Protein AF-A0A2N7HSM2-F1 (afdb_monomer)

Mean predicted aligned error: 4.85 Å

Radius of gyration: 16.29 Å; Cα contacts (8 Å, |Δi|>4): 97; chains: 1; bounding box: 34×19×50 Å

Foldseek 3Di:
DKDKFAQQPVVVQVVVVVVVCVVVDDDPPDWDKDKTFRIWMWDWDDDPVDIDTPDTGTDIDTPGTD

Solvent-accessible surface area (backbone atoms only — not comparable to full-atom values): 4033 Å² total; per-residue (Å²): 92,80,46,82,47,71,71,55,58,49,68,60,46,53,55,51,46,55,58,49,50,72,74,60,65,84,50,94,98,55,87,45,75,42,70,49,55,37,30,30,42,36,36,36,44,80,55,101,85,50,77,44,80,77,45,79,44,70,51,70,42,79,70,47,75,105

Sequence (66 aa):
FKVDIENIDRRKCETSLDTVLAKFPIEEGYQRHVLASDSETRYLKSTDQSIEVLAAIPIFRSLGER

Nearest PDB structures (foldseek):
  3t0p-assembly1_B  TM=3.542E-01  e=7.554E+00  Agathobacter rectalis ATCC 33656
  4qju-assembly1_B  TM=2.583E-01  e=3.998E+00  Staphylococcus aureus subsp. aureus Mu50

Structure (mmCIF, N/CA/C/O backbone):
data_AF-A0A2N7HSM2-F1
#
_entry.id   AF-A0A2N7HSM2-F1
#
loop_
_atom_site.group_PDB
_atom_site.id
_atom_site.type_symbol
_atom_site.label_atom_id
_atom_site.label_alt_id
_atom_site.label_comp_id
_atom_site.label_asym_id
_atom_site.label_entity_id
_atom_site.label_seq_id
_atom_site.pdbx_PDB_ins_code
_atom_site.Cartn_x
_atom_site.Cartn_y
_atom_site.Cartn_z
_atom_site.occupancy
_atom_site.B_iso_or_equiv
_atom_site.auth_seq_id
_atom_site.auth_comp_id
_atom_site.auth_asym_id
_atom_site.auth_atom_id
_atom_site.pd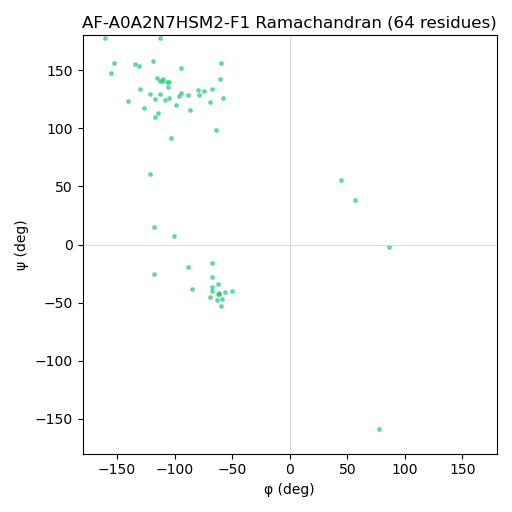bx_PDB_model_num
ATOM 1 N N . PHE A 1 1 ? -16.707 -1.902 12.511 1.00 93.19 1 PHE A N 1
ATOM 2 C CA . PHE A 1 1 ? -17.167 -1.016 11.421 1.00 93.19 1 PHE A CA 1
ATOM 3 C C . PHE A 1 1 ? -15.991 -0.677 10.506 1.00 93.19 1 PHE A C 1
ATOM 5 O O . PHE A 1 1 ? -14.854 -0.926 10.893 1.00 93.19 1 PHE A O 1
ATOM 12 N N . LYS A 1 2 ? -16.254 -0.191 9.286 1.00 95.62 2 LYS A N 1
ATOM 13 C CA . LYS A 1 2 ? -15.240 0.112 8.260 1.00 95.62 2 LYS A CA 1
ATOM 14 C C . LYS A 1 2 ? -15.067 1.629 8.126 1.00 95.62 2 LYS A C 1
ATOM 16 O O . LYS A 1 2 ? -16.067 2.339 8.154 1.00 95.62 2 LYS A O 1
ATOM 21 N N . VAL A 1 3 ? -13.831 2.096 7.957 1.00 96.00 3 VAL A N 1
ATOM 22 C CA . VAL A 1 3 ? -13.509 3.495 7.641 1.00 96.00 3 VAL A CA 1
ATOM 23 C C . VAL A 1 3 ? -12.561 3.539 6.445 1.00 96.00 3 VAL A C 1
ATOM 25 O O . VAL A 1 3 ? -11.592 2.781 6.410 1.00 96.00 3 VAL A O 1
ATOM 28 N N . ASP A 1 4 ? -12.843 4.416 5.484 1.00 95.81 4 ASP A N 1
ATOM 29 C CA . ASP A 1 4 ? -11.943 4.718 4.369 1.00 95.81 4 ASP A CA 1
ATOM 30 C C . ASP A 1 4 ? -11.098 5.946 4.721 1.00 95.81 4 ASP A C 1
ATOM 32 O O . ASP A 1 4 ? -11.614 6.953 5.210 1.00 95.81 4 ASP A O 1
ATOM 36 N N . ILE A 1 5 ? -9.787 5.828 4.532 1.00 92.44 5 ILE A N 1
ATOM 37 C CA . ILE A 1 5 ? -8.803 6.860 4.852 1.00 92.44 5 ILE A CA 1
ATOM 38 C C . ILE A 1 5 ? -8.059 7.210 3.567 1.00 92.44 5 ILE A C 1
ATOM 40 O O . ILE A 1 5 ? -7.554 6.330 2.872 1.00 92.44 5 ILE A O 1
ATOM 44 N N . GLU A 1 6 ? -7.971 8.501 3.268 1.00 91.25 6 GLU A N 1
ATOM 45 C CA . GLU A 1 6 ? -7.341 9.027 2.057 1.00 91.25 6 GLU A CA 1
ATOM 46 C C . GLU A 1 6 ? -6.156 9.936 2.391 1.00 91.25 6 GLU A C 1
ATOM 48 O O . GLU A 1 6 ? -6.091 10.514 3.477 1.00 91.25 6 GLU A O 1
ATOM 53 N N . ASN A 1 7 ? -5.245 10.106 1.428 1.00 84.00 7 ASN A N 1
ATOM 54 C CA . ASN A 1 7 ? -4.085 10.997 1.515 1.00 84.00 7 ASN A CA 1
ATOM 55 C C . ASN A 1 7 ? -3.169 10.714 2.723 1.00 84.00 7 ASN A C 1
ATOM 57 O O . ASN A 1 7 ? -2.622 11.633 3.339 1.00 84.00 7 ASN A O 1
ATOM 61 N N . ILE A 1 8 ? -2.985 9.436 3.056 1.00 84.19 8 ILE A N 1
ATOM 62 C CA . ILE A 1 8 ? -2.059 8.951 4.077 1.00 84.19 8 ILE A CA 1
ATOM 63 C C . ILE A 1 8 ? -0.636 9.281 3.633 1.00 84.19 8 ILE A C 1
ATOM 65 O O . ILE A 1 8 ? -0.036 8.572 2.830 1.00 84.19 8 ILE A O 1
ATOM 69 N N . ASP A 1 9 ? -0.115 10.383 4.172 1.00 85.44 9 ASP A N 1
ATOM 70 C CA . ASP A 1 9 ? 1.280 10.814 4.055 1.00 85.44 9 ASP A CA 1
ATOM 71 C C . ASP A 1 9 ? 1.840 10.697 2.626 1.00 85.44 9 ASP A C 1
ATOM 73 O O . ASP A 1 9 ? 2.853 10.047 2.346 1.00 85.44 9 ASP A O 1
ATOM 77 N N . ARG A 1 10 ? 1.137 11.340 1.689 1.00 83.00 10 ARG A N 1
ATOM 78 C CA . ARG A 1 10 ? 1.434 11.282 0.254 1.00 83.00 10 ARG A CA 1
ATOM 79 C C . ARG A 1 10 ? 2.902 11.575 -0.075 1.00 83.00 10 ARG A C 1
ATOM 81 O O . ARG A 1 10 ? 3.486 10.876 -0.896 1.00 83.00 10 ARG A O 1
ATOM 88 N N . ARG A 1 11 ? 3.522 12.553 0.599 1.00 86.75 11 ARG A N 1
ATOM 89 C CA . ARG A 1 11 ? 4.940 12.902 0.385 1.00 86.75 11 ARG A CA 1
ATOM 90 C C . ARG A 1 11 ? 5.872 11.738 0.707 1.00 86.75 11 ARG A C 1
ATOM 92 O O . ARG A 1 11 ? 6.825 11.483 -0.029 1.00 86.75 11 ARG A O 1
ATOM 99 N N . LYS A 1 12 ? 5.608 11.023 1.802 1.00 86.62 12 LYS A N 1
ATOM 100 C CA . LYS A 1 12 ? 6.387 9.843 2.178 1.00 86.62 12 LYS A CA 1
ATOM 101 C C . LYS A 1 12 ? 6.183 8.700 1.187 1.00 86.62 12 LYS A C 1
ATOM 103 O O . LYS A 1 12 ? 7.148 7.997 0.884 1.00 86.62 12 LYS A O 1
ATOM 108 N N . CYS A 1 13 ? 4.968 8.541 0.658 1.00 86.00 13 CYS A N 1
ATOM 109 C CA . CYS A 1 13 ? 4.674 7.560 -0.388 1.00 86.00 13 CYS A CA 1
ATOM 110 C C . CYS A 1 13 ? 5.458 7.865 -1.676 1.00 86.00 13 CYS A C 1
ATOM 112 O O . CYS A 1 13 ? 6.157 6.990 -2.179 1.00 86.00 13 CYS A O 1
ATOM 114 N N . GLU A 1 14 ? 5.449 9.121 -2.135 1.00 87.38 14 GLU A N 1
ATOM 115 C CA . GLU A 1 14 ? 6.225 9.589 -3.296 1.00 87.38 14 GLU A CA 1
ATOM 116 C C . GLU A 1 14 ? 7.738 9.370 -3.096 1.00 87.38 14 GLU A C 1
ATOM 118 O O . GLU A 1 14 ? 8.392 8.755 -3.933 1.00 87.38 14 GLU A O 1
ATOM 123 N N . THR A 1 15 ? 8.279 9.743 -1.931 1.00 90.25 15 THR A N 1
ATOM 124 C CA . THR A 1 15 ? 9.707 9.538 -1.603 1.00 90.25 15 THR A CA 1
ATOM 125 C C . THR A 1 15 ? 10.092 8.052 -1.594 1.00 90.25 15 THR A C 1
ATOM 127 O O . THR A 1 15 ? 11.158 7.655 -2.076 1.00 90.25 15 THR A O 1
ATOM 130 N N . SER A 1 16 ? 9.223 7.206 -1.030 1.00 88.44 16 SER A N 1
ATOM 131 C CA . SER A 1 16 ? 9.441 5.756 -0.980 1.00 88.44 16 SER A CA 1
ATOM 132 C C . SER A 1 16 ? 9.375 5.148 -2.377 1.00 88.44 16 SER A C 1
ATOM 134 O O . SER A 1 16 ? 10.195 4.290 -2.705 1.00 88.44 16 SER A O 1
ATOM 136 N N . LEU A 1 17 ? 8.443 5.622 -3.207 1.00 89.44 17 LEU A N 1
ATOM 137 C CA . LEU A 1 17 ? 8.316 5.202 -4.592 1.00 89.44 17 LEU A CA 1
ATOM 138 C C . LEU A 1 17 ? 9.599 5.507 -5.367 1.00 89.44 17 LEU A C 1
ATOM 140 O O . LEU A 1 17 ? 10.181 4.582 -5.924 1.00 89.44 17 LEU A O 1
ATOM 144 N N . ASP A 1 18 ? 10.090 6.745 -5.334 1.00 90.56 18 ASP A N 1
ATOM 145 C CA . ASP A 1 18 ? 11.322 7.131 -6.035 1.00 90.56 18 ASP A CA 1
ATOM 146 C C . ASP A 1 18 ? 12.516 6.262 -5.608 1.00 90.56 18 ASP A C 1
ATOM 148 O O . ASP A 1 18 ? 13.289 5.781 -6.441 1.00 90.56 18 ASP A O 1
ATOM 152 N N . THR A 1 19 ? 12.620 5.974 -4.307 1.00 89.88 19 THR A N 1
ATOM 153 C CA . THR A 1 19 ? 13.669 5.102 -3.756 1.00 89.88 19 THR A CA 1
ATOM 154 C C . THR A 1 19 ? 13.585 3.675 -4.302 1.00 89.88 19 THR A C 1
ATOM 156 O O . THR A 1 19 ? 14.611 3.066 -4.609 1.00 89.88 19 THR A O 1
ATOM 159 N N . VAL A 1 20 ? 12.377 3.116 -4.410 1.00 88.19 20 VAL A N 1
ATOM 160 C CA . VAL A 1 20 ? 12.166 1.773 -4.968 1.00 88.19 20 VAL A CA 1
ATOM 161 C C . VAL A 1 20 ? 12.458 1.777 -6.465 1.00 88.19 20 VAL A C 1
ATOM 163 O O . VAL A 1 20 ? 13.189 0.911 -6.940 1.00 88.19 20 VAL A O 1
ATOM 166 N N . LEU A 1 21 ? 11.973 2.773 -7.209 1.00 89.38 21 LEU A N 1
ATOM 167 C CA . LEU A 1 21 ? 12.168 2.831 -8.656 1.00 89.38 21 LEU A CA 1
ATOM 168 C C . LEU A 1 21 ? 13.649 2.929 -9.044 1.00 89.38 21 LEU A C 1
ATOM 170 O O . LEU A 1 21 ? 14.041 2.336 -10.049 1.00 89.38 21 LEU A O 1
ATOM 174 N N . ALA A 1 22 ? 14.470 3.606 -8.235 1.00 89.00 22 ALA A N 1
ATOM 175 C CA . ALA A 1 22 ? 15.919 3.670 -8.422 1.00 89.00 22 ALA A CA 1
ATOM 176 C C . ALA A 1 22 ? 16.627 2.318 -8.204 1.00 89.00 22 ALA A C 1
ATOM 178 O O . ALA A 1 22 ? 17.685 2.079 -8.781 1.00 89.00 22 ALA A O 1
ATOM 179 N N . LYS A 1 23 ? 16.063 1.429 -7.374 1.00 87.69 23 LYS A N 1
ATOM 180 C CA . LYS A 1 23 ? 16.636 0.105 -7.069 1.00 87.69 23 LYS A CA 1
ATOM 181 C C . LYS A 1 23 ? 16.198 -0.999 -8.029 1.00 87.69 23 LYS A C 1
ATOM 183 O O . LYS A 1 23 ? 16.861 -2.028 -8.086 1.00 87.69 23 LYS A O 1
ATOM 188 N N . PHE A 1 24 ? 15.105 -0.793 -8.757 1.00 84.19 24 PHE A N 1
ATOM 189 C CA . PHE A 1 24 ? 14.551 -1.759 -9.709 1.00 84.19 24 PHE A CA 1
ATOM 190 C C . PHE A 1 24 ? 14.475 -1.151 -11.114 1.00 84.19 24 PHE A C 1
ATOM 192 O O . PHE A 1 24 ? 13.365 -0.970 -11.615 1.00 84.19 24 PHE A O 1
ATOM 199 N N . PRO A 1 25 ? 15.606 -0.749 -11.722 1.00 79.06 25 PRO A N 1
ATOM 200 C CA . PRO A 1 25 ? 15.612 -0.061 -13.011 1.00 79.06 25 PRO A CA 1
ATOM 201 C C . PRO A 1 25 ? 14.969 -0.910 -14.115 1.00 79.06 25 PRO A C 1
ATOM 203 O O . PRO A 1 25 ? 14.909 -2.134 -14.022 1.00 79.06 25 PRO A O 1
ATOM 206 N N . ILE A 1 26 ? 14.485 -0.247 -15.165 1.00 83.31 26 ILE A N 1
ATOM 207 C CA . ILE A 1 26 ? 13.975 -0.936 -16.353 1.00 83.31 26 ILE A CA 1
ATOM 208 C C . ILE A 1 26 ? 15.162 -1.581 -17.073 1.00 83.31 26 ILE A C 1
ATOM 210 O O . ILE A 1 26 ? 16.108 -0.891 -17.453 1.00 83.31 26 ILE A O 1
ATOM 214 N N . GLU A 1 27 ? 15.094 -2.894 -17.259 1.00 83.00 27 GLU A N 1
ATOM 215 C CA . GLU A 1 27 ? 16.031 -3.652 -18.084 1.00 83.00 27 GLU A CA 1
ATOM 216 C C . GLU A 1 27 ? 15.476 -3.815 -19.504 1.00 83.00 27 GLU A C 1
ATOM 218 O O . GLU A 1 27 ? 14.261 -3.820 -19.720 1.00 83.00 27 GLU A O 1
ATOM 223 N N . GLU A 1 28 ? 16.364 -3.942 -20.490 1.00 82.69 28 GLU A N 1
ATOM 224 C CA . GLU A 1 28 ? 15.965 -4.112 -21.888 1.00 82.69 28 GLU A CA 1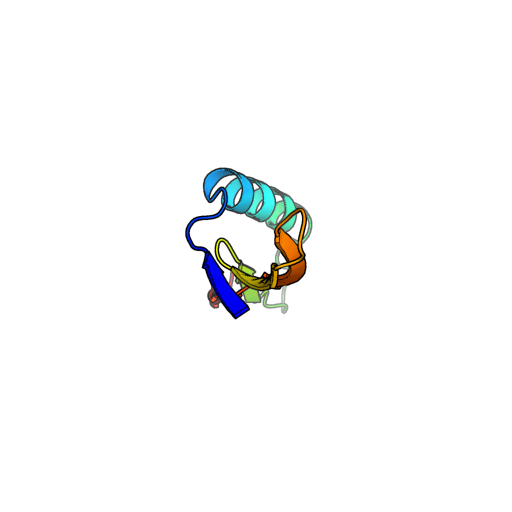
ATOM 225 C C . GLU A 1 28 ? 15.069 -5.353 -22.052 1.00 82.69 28 GLU A C 1
ATOM 227 O O . GLU A 1 28 ? 15.411 -6.453 -21.620 1.00 82.69 28 GLU A O 1
ATOM 232 N N . GLY A 1 29 ? 13.892 -5.165 -22.657 1.00 82.38 29 GLY A N 1
ATOM 233 C CA . GLY A 1 29 ? 12.896 -6.223 -22.849 1.00 82.38 29 GLY A CA 1
ATOM 234 C C . GLY A 1 29 ? 11.931 -6.448 -21.677 1.00 82.38 29 GLY A C 1
ATOM 235 O O . GLY A 1 29 ? 11.012 -7.253 -21.820 1.00 82.38 29 GLY A O 1
ATOM 236 N N . TYR A 1 30 ? 12.077 -5.728 -20.560 1.00 83.06 30 TYR A N 1
ATOM 237 C CA . TYR A 1 30 ? 11.166 -5.811 -19.416 1.00 83.06 30 TYR A CA 1
ATOM 238 C C . TYR A 1 30 ? 10.332 -4.536 -19.254 1.00 83.06 30 TYR A C 1
ATOM 240 O O . TYR A 1 30 ? 10.812 -3.422 -19.444 1.00 83.06 30 TYR A O 1
ATOM 248 N N . GLN A 1 31 ? 9.069 -4.703 -18.857 1.00 82.94 31 GLN A N 1
ATOM 249 C CA . GLN A 1 31 ? 8.180 -3.609 -18.460 1.00 82.94 31 GLN A CA 1
ATOM 250 C C . GLN A 1 31 ? 7.911 -3.683 -16.960 1.00 82.94 31 GLN A C 1
ATOM 252 O O . GLN A 1 31 ? 7.718 -4.762 -16.396 1.00 82.94 31 GLN A O 1
ATOM 257 N N . ARG A 1 32 ? 7.863 -2.519 -16.310 1.00 88.75 32 ARG A N 1
ATOM 258 C CA . ARG A 1 32 ? 7.561 -2.395 -14.884 1.00 88.75 32 ARG A CA 1
ATOM 259 C C . ARG A 1 32 ? 6.240 -1.658 -14.709 1.00 88.75 32 ARG A C 1
ATOM 261 O O . ARG A 1 32 ? 6.141 -0.467 -14.984 1.00 88.75 32 ARG A O 1
ATOM 268 N N . HIS A 1 33 ? 5.231 -2.367 -14.210 1.00 90.31 33 HIS A N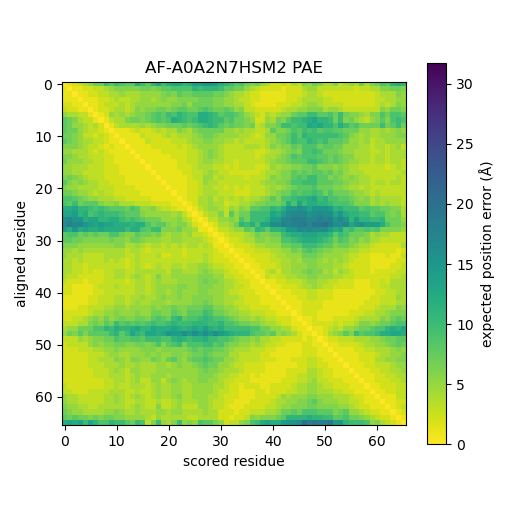 1
ATOM 269 C CA . HIS A 1 33 ? 3.975 -1.760 -13.779 1.00 90.31 33 HIS A CA 1
ATOM 270 C C . HIS A 1 33 ? 4.062 -1.340 -12.318 1.00 90.31 33 HIS A C 1
ATOM 272 O O . HIS A 1 33 ? 4.405 -2.140 -11.446 1.00 90.31 33 HIS A O 1
ATOM 278 N N . VAL A 1 34 ? 3.716 -0.086 -12.046 1.00 90.19 34 VAL A N 1
ATOM 279 C CA . VAL A 1 34 ? 3.794 0.488 -10.705 1.00 90.19 34 VAL A CA 1
ATOM 280 C C . VAL A 1 34 ? 2.404 0.604 -10.100 1.00 90.19 34 VAL A C 1
ATOM 282 O O . VAL A 1 34 ? 1.505 1.224 -10.668 1.00 90.19 34 VAL A O 1
ATOM 285 N N . LEU A 1 35 ? 2.252 0.036 -8.906 1.00 90.38 35 LEU A N 1
ATOM 286 C CA . LEU A 1 35 ? 1.085 0.203 -8.050 1.00 90.38 35 LEU A CA 1
ATOM 287 C C . LEU A 1 35 ? 1.507 0.987 -6.808 1.00 90.38 35 LEU A C 1
ATOM 289 O O . LEU A 1 35 ? 2.482 0.625 -6.150 1.00 90.38 35 LEU A O 1
ATOM 293 N N . ALA A 1 36 ? 0.774 2.043 -6.476 1.00 90.69 36 ALA A N 1
ATOM 294 C CA . ALA A 1 36 ? 1.027 2.851 -5.287 1.00 90.69 36 ALA A CA 1
ATOM 295 C C . ALA A 1 36 ? -0.264 3.052 -4.496 1.00 90.69 36 ALA A C 1
ATOM 297 O O . ALA A 1 36 ? -1.362 2.995 -5.050 1.00 90.69 36 ALA A O 1
ATOM 298 N N . SER A 1 37 ? -0.128 3.274 -3.193 1.00 91.56 37 SER A N 1
ATOM 299 C CA . SER A 1 37 ? -1.259 3.492 -2.300 1.00 91.56 37 SER A CA 1
ATOM 300 C C . SER A 1 37 ? -0.918 4.574 -1.290 1.00 91.56 37 SER A C 1
ATOM 302 O O . SER A 1 37 ? 0.044 4.451 -0.537 1.00 91.56 37 SER A O 1
ATOM 304 N N . ASP A 1 38 ? -1.734 5.615 -1.260 1.00 92.25 38 ASP A N 1
ATOM 305 C CA . ASP A 1 38 ? -1.799 6.631 -0.208 1.00 92.25 38 ASP A CA 1
ATOM 306 C C . ASP A 1 38 ? -3.184 6.632 0.463 1.00 92.25 38 ASP A C 1
ATOM 308 O O . ASP A 1 38 ? -3.563 7.570 1.154 1.00 92.25 38 ASP A O 1
ATOM 312 N N . SER A 1 39 ? -3.975 5.585 0.243 1.00 94.12 39 SER A N 1
ATOM 313 C CA . SER A 1 39 ? -5.292 5.400 0.846 1.00 94.12 39 SER A CA 1
ATOM 314 C C . SER A 1 39 ? -5.433 3.980 1.368 1.00 94.12 39 SER A C 1
ATOM 316 O O . SER A 1 39 ? -4.742 3.064 0.920 1.00 94.12 39 SER A O 1
ATOM 318 N N . GLU A 1 40 ? -6.302 3.782 2.349 1.00 95.56 40 GLU A N 1
ATOM 319 C CA . GLU A 1 40 ? -6.553 2.458 2.900 1.00 95.56 40 GLU A CA 1
ATOM 320 C C . GLU A 1 40 ? -7.960 2.345 3.481 1.00 95.56 40 GLU A C 1
ATOM 322 O O . GLU A 1 40 ? -8.573 3.321 3.913 1.00 95.56 40 GLU A O 1
ATOM 327 N N . THR A 1 41 ? -8.451 1.116 3.545 1.00 97.12 41 THR A N 1
ATOM 328 C CA . THR A 1 41 ? -9.615 0.767 4.348 1.00 97.12 41 THR A CA 1
ATOM 329 C C . THR A 1 41 ? -9.144 0.206 5.689 1.00 97.12 41 THR A C 1
ATOM 331 O O . THR A 1 41 ? -8.397 -0.775 5.721 1.00 97.12 41 THR A O 1
ATOM 334 N N . ARG A 1 42 ? -9.645 0.747 6.807 1.00 96.94 42 ARG A N 1
ATOM 335 C CA . ARG A 1 42 ? -9.462 0.157 8.142 1.00 96.94 42 ARG A CA 1
ATOM 336 C C . ARG A 1 42 ? -10.733 -0.502 8.655 1.00 96.94 42 ARG A C 1
ATOM 338 O O . ARG A 1 42 ? -11.820 0.077 8.610 1.00 96.94 42 ARG A O 1
ATOM 345 N N . TYR A 1 43 ? -10.572 -1.695 9.213 1.00 97.50 43 TYR A N 1
ATOM 346 C CA . TYR A 1 43 ? -11.612 -2.393 9.959 1.00 97.50 43 TYR A CA 1
ATOM 347 C C . TYR A 1 43 ? -11.380 -2.172 11.443 1.00 97.50 43 TYR A C 1
ATOM 349 O O . TYR A 1 43 ? -10.329 -2.525 11.975 1.00 97.50 43 TYR A O 1
ATOM 357 N N . LEU A 1 44 ? -12.368 -1.574 12.097 1.00 97.31 44 LEU A N 1
ATOM 358 C CA . LEU A 1 44 ? -12.288 -1.155 13.486 1.00 97.31 44 LEU A CA 1
ATOM 359 C C . LEU A 1 44 ? -13.285 -1.932 14.341 1.00 97.31 44 LEU A C 1
ATOM 361 O O . LEU A 1 44 ? -14.420 -2.192 13.918 1.00 97.31 44 LEU A O 1
ATOM 365 N N . LYS A 1 45 ? -12.880 -2.253 15.567 1.00 97.06 45 LYS A N 1
ATOM 366 C CA . LYS A 1 45 ? -13.751 -2.802 16.607 1.00 97.06 45 LYS A CA 1
ATOM 367 C C . LYS A 1 45 ? -13.804 -1.822 17.769 1.00 97.06 45 LYS A C 1
ATOM 369 O O . LYS A 1 45 ? -12.767 -1.445 18.300 1.00 97.06 45 LYS A O 1
ATOM 374 N N . SER A 1 46 ? -15.012 -1.423 18.155 1.00 96.50 46 SER A N 1
ATOM 375 C CA . SER A 1 46 ? -15.204 -0.712 19.419 1.00 96.50 46 SER A CA 1
ATOM 376 C C . SER A 1 46 ? -15.206 -1.730 20.551 1.00 96.50 46 SER A C 1
ATOM 378 O O . SER A 1 46 ? -15.881 -2.758 20.450 1.00 96.50 46 SER A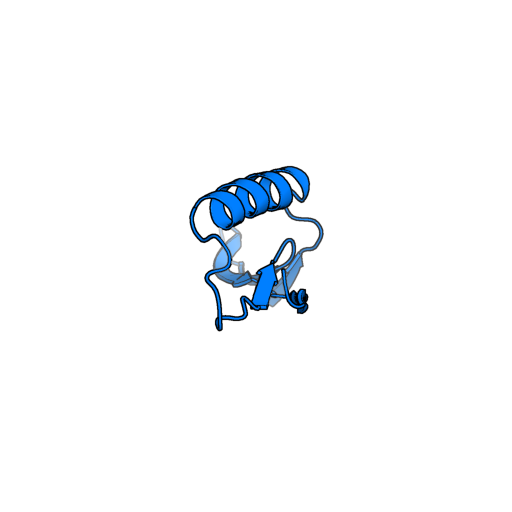 O 1
ATOM 380 N N . THR A 1 47 ? -14.462 -1.442 21.607 1.00 94.19 47 THR A N 1
ATOM 381 C CA . THR A 1 47 ? -14.517 -2.141 22.893 1.00 94.19 47 THR A CA 1
ATOM 382 C C . THR A 1 47 ? -15.063 -1.186 23.954 1.00 94.19 47 THR A C 1
ATOM 384 O O . THR A 1 47 ? -15.322 -0.016 23.665 1.00 94.19 47 THR A O 1
ATOM 387 N N . ASP A 1 48 ? -15.229 -1.671 25.183 1.00 95.50 48 ASP A N 1
ATOM 388 C CA . ASP A 1 48 ? -15.700 -0.848 26.305 1.00 95.50 48 ASP A CA 1
ATOM 389 C C . ASP A 1 48 ? -14.684 0.234 26.718 1.00 95.50 48 ASP A C 1
ATOM 391 O O . ASP A 1 48 ? -15.030 1.167 27.439 1.00 95.50 48 ASP A O 1
ATOM 395 N N . GLN A 1 49 ? -13.425 0.117 26.276 1.00 95.06 49 GLN A N 1
ATOM 396 C CA . GLN A 1 49 ? -12.324 0.995 26.684 1.00 95.06 49 GLN A CA 1
ATOM 397 C C . GLN A 1 49 ? -11.706 1.781 25.522 1.00 95.06 49 GLN A C 1
ATOM 399 O O . GLN A 1 49 ? -11.099 2.827 25.751 1.00 95.06 49 GLN A O 1
ATOM 404 N N . SER A 1 50 ? -11.804 1.289 24.283 1.00 96.00 50 SER A N 1
ATOM 405 C CA . SER A 1 50 ? -11.071 1.860 23.151 1.00 96.00 50 SER A CA 1
ATOM 406 C C . SER A 1 50 ? -11.661 1.484 21.787 1.00 96.00 50 SER A C 1
ATOM 408 O O . SER A 1 50 ? -12.629 0.732 21.665 1.00 96.00 50 SER A O 1
ATOM 410 N N . ILE A 1 51 ? -11.047 2.023 20.731 1.00 95.81 51 ILE A N 1
ATOM 411 C CA . ILE A 1 51 ? -11.226 1.550 19.360 1.00 95.81 51 ILE A CA 1
ATOM 412 C C . ILE A 1 51 ? -9.942 0.839 18.945 1.00 95.81 51 ILE A C 1
ATOM 414 O O . ILE A 1 51 ? -8.861 1.426 18.966 1.00 95.81 51 ILE A O 1
ATOM 418 N N . GLU A 1 52 ? -10.076 -0.412 18.524 1.00 96.62 52 GLU A N 1
ATOM 419 C CA . GLU A 1 52 ? -8.970 -1.245 18.063 1.00 96.62 52 GLU A CA 1
ATOM 420 C C . GLU A 1 52 ? -8.994 -1.378 16.537 1.00 96.62 52 GLU A C 1
ATOM 422 O O . GLU A 1 52 ? -10.057 -1.541 15.926 1.00 96.62 52 GLU A O 1
ATOM 427 N N . VAL A 1 53 ? -7.812 -1.334 15.912 1.00 96.25 53 VAL A N 1
ATOM 428 C CA . VAL A 1 53 ? -7.644 -1.617 14.480 1.00 96.25 53 VAL A CA 1
ATOM 429 C C . VAL A 1 53 ? -7.463 -3.119 14.300 1.00 96.25 53 VAL A C 1
ATOM 431 O O . VAL A 1 53 ? -6.471 -3.682 14.749 1.00 96.25 53 VAL A O 1
ATOM 434 N N . LEU A 1 54 ? -8.409 -3.763 13.620 1.00 96.88 54 LEU A N 1
ATOM 435 C CA . LEU A 1 54 ? -8.340 -5.191 13.305 1.00 96.88 54 LEU A CA 1
ATOM 436 C C . LEU A 1 54 ? -7.543 -5.460 12.028 1.00 96.88 54 LEU A C 1
ATOM 438 O O . LEU A 1 54 ? -6.830 -6.453 11.934 1.00 96.88 54 LEU A O 1
ATOM 442 N N . ALA A 1 55 ? -7.695 -4.588 11.031 1.00 96.69 55 ALA A N 1
ATOM 443 C CA . ALA A 1 55 ? -6.987 -4.682 9.762 1.00 96.69 55 ALA A CA 1
ATOM 444 C C . ALA A 1 55 ? -6.872 -3.303 9.106 1.00 96.69 55 ALA A C 1
ATOM 446 O O . ALA A 1 55 ? -7.785 -2.481 9.221 1.00 96.69 55 ALA A O 1
ATOM 447 N N . ALA A 1 56 ? -5.776 -3.090 8.381 1.00 95.44 56 ALA A N 1
ATOM 448 C CA . ALA A 1 56 ? -5.546 -1.949 7.505 1.00 95.44 56 ALA A CA 1
ATOM 449 C C . ALA A 1 56 ? -5.175 -2.485 6.118 1.00 95.44 56 ALA A C 1
ATOM 451 O O . ALA A 1 56 ? -4.204 -3.228 5.979 1.00 95.44 56 ALA A O 1
ATOM 452 N N . ILE A 1 57 ? -5.999 -2.179 5.117 1.00 95.50 57 ILE A N 1
ATOM 453 C CA . ILE A 1 57 ? -5.870 -2.712 3.760 1.00 95.50 57 ILE A CA 1
ATOM 454 C C . ILE A 1 57 ? -5.608 -1.547 2.804 1.00 95.50 57 ILE A C 1
ATOM 456 O O . ILE A 1 57 ? -6.533 -0.765 2.562 1.00 95.50 57 ILE A O 1
ATOM 460 N N . PRO A 1 58 ? -4.391 -1.423 2.248 1.00 94.00 58 PRO A N 1
ATOM 461 C CA . PRO A 1 58 ? -4.076 -0.396 1.264 1.00 94.00 58 PRO A CA 1
ATOM 462 C C . PRO A 1 58 ? -4.952 -0.525 0.016 1.00 94.00 58 PRO A C 1
ATOM 464 O O . PRO A 1 58 ? -5.225 -1.633 -0.454 1.00 94.00 58 PRO A O 1
ATOM 467 N N . ILE A 1 59 ? -5.357 0.610 -0.546 1.00 93.81 59 ILE A N 1
ATOM 468 C CA . ILE A 1 59 ? -6.099 0.673 -1.804 1.00 93.81 59 ILE A CA 1
ATOM 469 C C . ILE A 1 59 ? -5.125 1.096 -2.902 1.00 93.81 59 ILE A C 1
ATOM 471 O O . ILE A 1 59 ? -4.915 2.279 -3.175 1.00 93.81 59 ILE A O 1
ATOM 475 N N . PHE A 1 60 ? -4.523 0.097 -3.544 1.00 92.06 60 PHE A N 1
ATOM 476 C CA . PHE A 1 60 ? -3.571 0.331 -4.619 1.00 92.06 60 PHE A CA 1
ATOM 477 C C . PHE A 1 60 ? -4.242 0.919 -5.858 1.00 92.06 60 PHE A C 1
ATOM 479 O O . PHE A 1 60 ? -5.260 0.423 -6.344 1.00 92.06 60 PHE A O 1
ATOM 486 N N . ARG A 1 61 ? -3.61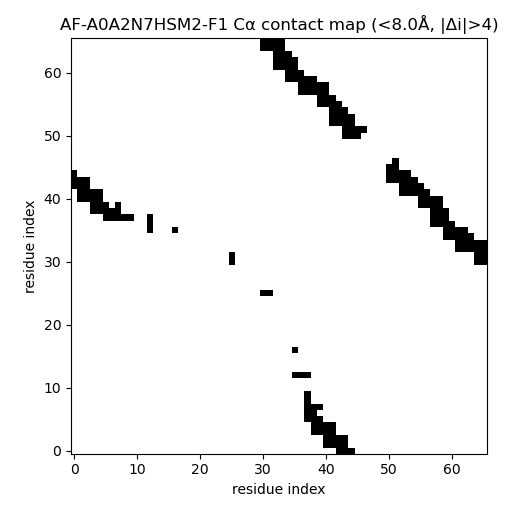0 1.953 -6.407 1.00 91.06 61 ARG A N 1
ATOM 487 C CA . ARG A 1 61 ? -3.932 2.547 -7.701 1.00 91.06 61 ARG A CA 1
ATOM 488 C C . ARG A 1 61 ? -2.781 2.284 -8.657 1.00 91.06 61 ARG A C 1
ATOM 490 O O . ARG A 1 61 ? -1.612 2.341 -8.270 1.00 91.06 61 ARG A O 1
ATOM 497 N N . SER A 1 62 ? -3.117 1.996 -9.909 1.00 92.0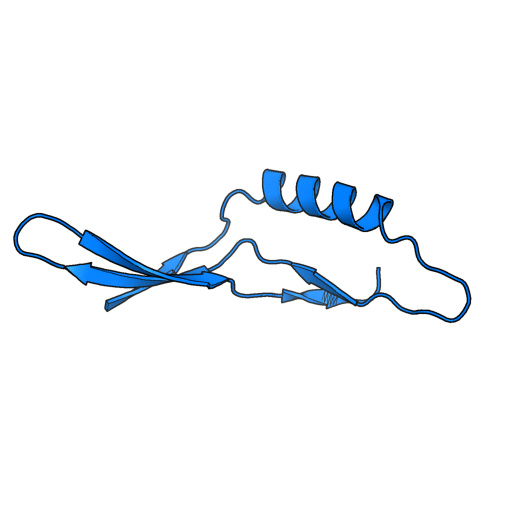6 62 SER A N 1
ATOM 498 C CA . SER A 1 62 ? -2.104 1.862 -10.951 1.00 92.06 62 SER A CA 1
ATOM 499 C C . SER A 1 62 ? -1.566 3.231 -11.346 1.00 92.06 62 SER A C 1
ATOM 501 O O . SER A 1 62 ? -2.338 4.156 -11.595 1.00 92.06 62 SER A O 1
ATOM 503 N N . LEU A 1 63 ? -0.241 3.338 -11.414 1.00 89.31 63 LEU A N 1
ATOM 504 C CA . LEU A 1 63 ? 0.478 4.471 -11.997 1.00 89.31 63 LEU A CA 1
ATOM 505 C C . LEU A 1 63 ? 0.966 4.168 -13.422 1.00 89.31 63 LEU A C 1
ATOM 507 O O . LEU A 1 63 ? 1.694 4.972 -14.000 1.00 89.31 63 LEU A O 1
ATOM 511 N N . GLY A 1 64 ? 0.559 3.025 -13.981 1.00 89.88 64 GLY A N 1
ATOM 512 C CA . GLY A 1 64 ? 0.952 2.576 -15.310 1.00 89.88 64 GLY A CA 1
ATOM 513 C C . GLY A 1 64 ? 2.363 1.994 -15.363 1.00 89.88 64 GLY A C 1
ATOM 514 O O . GLY A 1 64 ? 2.906 1.522 -14.361 1.00 89.88 64 GLY A O 1
ATOM 515 N N . GLU A 1 65 ? 2.918 1.983 -16.571 1.00 87.25 65 GLU A N 1
ATOM 516 C CA . GLU A 1 65 ? 4.304 1.599 -16.832 1.00 87.25 65 GLU A CA 1
ATOM 517 C C . GLU A 1 65 ? 5.237 2.758 -16.476 1.00 87.25 65 GLU A C 1
ATOM 519 O O . GLU A 1 65 ? 5.009 3.896 -16.897 1.00 87.25 65 GLU A O 1
ATOM 524 N N . ARG A 1 66 ? 6.258 2.482 -15.666 1.00 78.50 66 ARG A N 1
ATOM 525 C CA . ARG A 1 66 ? 7.211 3.477 -15.165 1.00 78.50 66 ARG A CA 1
ATOM 526 C C . ARG A 1 66 ? 8.583 2.888 -14.968 1.00 78.50 66 ARG A C 1
ATOM 528 O O . ARG A 1 66 ? 8.675 1.686 -14.657 1.00 78.50 66 ARG A O 1
#

pLDDT: mean 90.59, std 5.03, range [78.5, 97.5]

Secondary structure (DSSP, 8-state):
-EEEE--TTHHHHHHHHHHHHHHSPPPTT---EEEE-S-EEEEEEE-SS-EEEEEEEE--EEEEE-

=== Feature glossary ===
Feature key, reading from the visual/contextual features back to the raw sequence:

Rendered structure images. Structure images are PyMOL renders from six orthogonal camera directions. Cartoon representation draws helices as coils and strands as arrows; sticks shows the backbone as bonds; surface shows the solvent-excluded envelope. Rainbow coloring maps sequence position to hue (blue→red, N→C); chain coloring assigns a distinct color per polypeptide.

Contact-map, Ramachandran, and PAE plots. Three diagnostic plots accompany the record. The Cα contact map visualize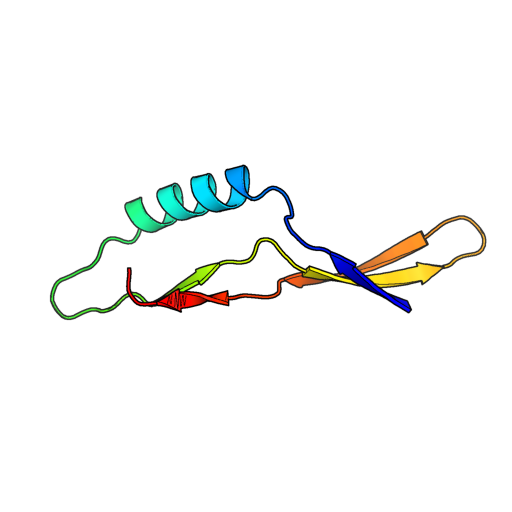s the tertiary structure as a 2D adjacency matrix (8 Å cutoff, sequence-local contacts suppressed). The Ramachandran plot shows the distribution of backbone (φ, ψ) torsions, with points in the α and β basins reflecting secondary structure content. The PAE plot shows AlphaFold's inter-residue confidence as a color matrix.

InterPro / GO / CATH / organism. The annotation block draws on four external resources. In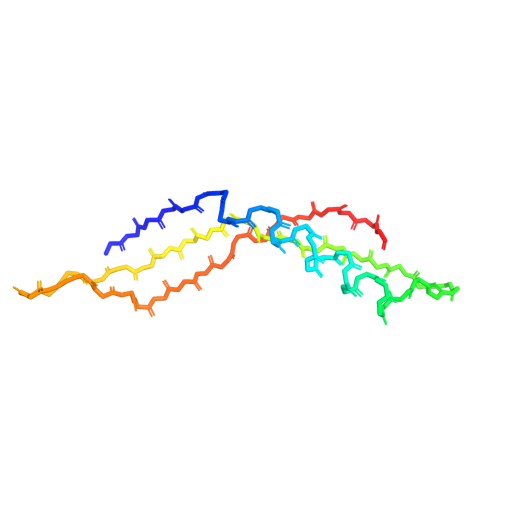terPro: which protein families and domains the sequence belongs to. GO: standardized terms for what the protein does, what process it participates in, and where in the cell it acts. CATH: which structural fold it has in the CATH hierarchy. Organism: the species of origin.

Nearest PDB structures. Structural nearest neighbors (via Foldseek easy-search vs the PDB). Reported per hit: target PDB id, E-value, and alignment TM-score. A TM-score above ~0.5 is the conventional threshold for 'same fold'.

Predicted aligned error. Predicted aligned error is AlphaFold's pairwise confidence. Unlike pLDDT (per-residue), PAE is per-residue-pair and captures whether two parts of the structure are correctly placed relative to each other. Units are ångströms of expected positional error.

Solvent-accessible surface area. SASA measures how much of the protein is reachable by solvent. It is computed by rolling a water-sized probe over the atomic surface and summing the exposed area (Å²). Per-residue SASA distinguishes core (buried, low SASA) from surface (exposed, high SASA) residues; total SASA is a whole-molecule size measure.

B-factor. Crystallographic B-factors measure how much each atom's electron density is smeared out, in Å². They rise in mobile loops and surface residues and fall in the buried interior. In AlphaFold models this column is repurposed to hold pLDDT instead.

pLDDT. For AlphaFold models, the B-factor field carries pLDDT — the model's own estimate of local accuracy on a 0–100 scale. Regions with pLDDT<50 should be treated as essentially unmodeled; they often correspond to intrinsically disordered segments.

Backbone torsions (φ/ψ). φ (phi) and ψ (psi) are the two rotatable backbone dihedrals per residue: φ is the C(i-1)–N–Cα–C torsion, ψ is the N–Cα–C–N(i+1) torsion, both in degrees on (−180°, 180°]. α-helical residues cluster near (−60°, −45°); β-strand residues near (−120°, +130°). A Ramachandran plot is simply a scatter of (φ, ψ) for every residue.

Radius of gyration, Cα contacts, bounding box. Radius of gyration (Rg) is the root-mean-square distance of Cα atoms from their centroid — a single number for overall size and compactness. A globular domain of N residues has Rg ≈ 2.2·N^0.38 Å; an extended or disordered chain has a much larger Rg. The Cα contact count is the number of residue pairs whose Cα atoms are within 8 Å and are more than four positions apart in sequence — a standard proxy for tertiary packing density. The bounding box is the smallest axis-aligned box enclosing all Cα atoms.

Secondary structure (3-state, P-SEA). Three-state secondary structure (P-SEA) collapses the eight DSSP classes into helix (a), strand (b), and coil (c). P-SEA assigns these from Cα geometry alone — distances and angles — without requiring backbone oxygens, so it works on any Cα trace.

Secondary structure (8-state, DSSP). Secondary structure is the local, repeating backbone conformation. DSSP classifies it into eight states by reading the hydrogen-bond network: three helix types (H, G, I), two β types (E, B), two non-regular types (T, S), and unstructured coil (-).

Foldseek 3Di. The Foldseek 3Di string encodes local tertiary geometry as a 20-letter alphabet — one character per residue — derived from the relative positions of nearby Cα atoms. Unlike the amino-acid sequence, 3Di is a direct function of the 3D structure, s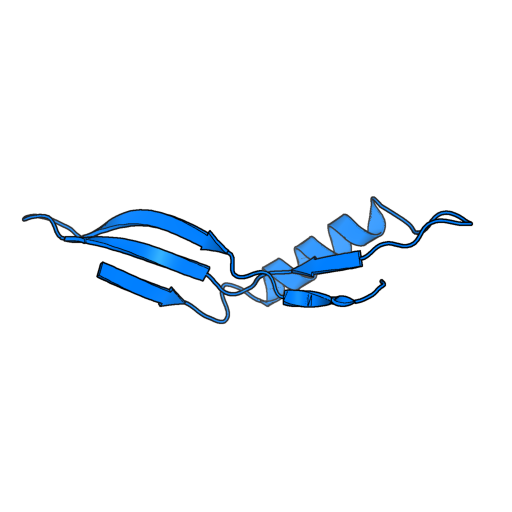o two proteins with the same fold have similar 3Di strings even at low sequence identity.

mmCIF coordinates. Structure coordinates are given as an mmCIF _atom_site loop: one row per atom with element, residue name, chain id, sequence number, and x/y/z position in Å. Only the four main-chain atoms per residue are included here; side chains are omitted to keep the record compact.

Sequence. This is the polypeptide sequence — one letter per residue, N-terminus first. Length ranges from a few dozen residues for small domains to over a thousand for large multi-domain proteins.